Protein AF-A0A495ZHX5-F1 (afdb_monomer_lite)

Structure (mmCIF, N/CA/C/O backbone):
data_AF-A0A495ZHX5-F1
#
_entry.id   AF-A0A495ZHX5-F1
#
loop_
_atom_site.group_PDB
_atom_site.id
_atom_site.type_symbol
_atom_site.label_atom_id
_atom_site.label_alt_id
_atom_site.label_comp_id
_atom_site.label_asym_id
_atom_site.label_entity_id
_atom_site.label_seq_id
_atom_site.pdbx_PDB_ins_code
_atom_site.Cartn_x
_atom_site.Cartn_y
_atom_site.Cartn_z
_atom_site.occupancy
_atom_site.B_iso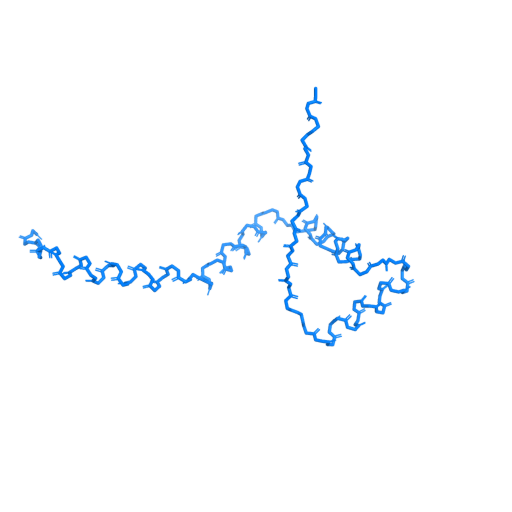_or_equiv
_atom_site.auth_seq_id
_atom_site.auth_comp_id
_atom_site.auth_asym_id
_atom_site.auth_atom_id
_atom_site.pdbx_PDB_model_num
ATOM 1 N N . MET A 1 1 ? 13.501 27.239 8.146 1.00 38.53 1 MET A N 1
ATOM 2 C CA . MET A 1 1 ? 12.611 26.298 7.437 1.00 38.53 1 MET A CA 1
ATOM 3 C C . MET A 1 1 ? 13.088 24.908 7.792 1.00 38.53 1 MET A C 1
ATOM 5 O O . MET A 1 1 ? 14.028 24.416 7.175 1.00 38.53 1 MET A O 1
ATOM 9 N N . ASP A 1 2 ? 12.539 24.347 8.865 1.00 44.88 2 ASP A N 1
ATOM 10 C CA . ASP A 1 2 ? 12.897 23.012 9.330 1.00 44.88 2 ASP A CA 1
ATOM 11 C C . ASP A 1 2 ? 12.531 21.983 8.263 1.00 44.88 2 ASP A C 1
ATOM 13 O O . ASP A 1 2 ? 11.370 21.842 7.877 1.00 44.88 2 ASP A O 1
ATOM 17 N N . LYS A 1 3 ? 13.545 21.291 7.739 1.00 52.00 3 LYS A N 1
ATOM 18 C CA . LYS A 1 3 ? 13.346 20.127 6.880 1.00 52.00 3 LYS A CA 1
ATOM 19 C C . LYS A 1 3 ? 12.794 19.016 7.765 1.00 52.00 3 LYS A C 1
ATOM 21 O O . LYS A 1 3 ? 13.552 18.321 8.434 1.00 52.00 3 LYS A O 1
ATOM 26 N N . GLN A 1 4 ? 11.474 18.888 7.800 1.00 56.16 4 GLN A N 1
ATOM 27 C CA . GLN A 1 4 ? 10.803 17.783 8.467 1.00 56.16 4 GLN A CA 1
ATOM 28 C C . GLN A 1 4 ? 11.276 16.482 7.802 1.00 56.16 4 GLN A C 1
ATOM 30 O O . GLN A 1 4 ? 11.055 16.266 6.610 1.00 56.16 4 GLN A O 1
ATOM 35 N N . ALA A 1 5 ? 12.026 15.662 8.540 1.00 58.72 5 ALA A N 1
ATOM 36 C CA . ALA A 1 5 ? 12.546 14.403 8.028 1.00 58.72 5 ALA A CA 1
ATOM 37 C C . ALA A 1 5 ? 11.370 13.475 7.697 1.00 58.72 5 ALA A C 1
ATOM 39 O O . ALA A 1 5 ? 10.592 13.111 8.580 1.00 58.72 5 ALA A O 1
ATOM 40 N N . ILE A 1 6 ? 11.227 13.108 6.423 1.00 66.62 6 ILE A N 1
ATOM 41 C CA . ILE A 1 6 ? 10.194 12.173 5.975 1.00 66.62 6 ILE A CA 1
ATOM 42 C C . ILE A 1 6 ? 10.543 10.802 6.558 1.00 66.62 6 ILE A C 1
ATOM 44 O O . ILE A 1 6 ? 11.535 10.181 6.175 1.00 66.62 6 ILE A O 1
ATOM 48 N N . LYS A 1 7 ? 9.747 10.341 7.523 1.00 80.38 7 LYS A N 1
ATOM 49 C CA . LYS A 1 7 ? 9.908 9.019 8.128 1.00 80.38 7 LYS A CA 1
ATOM 50 C C . LYS A 1 7 ? 9.461 7.965 7.113 1.00 80.38 7 LYS A C 1
ATOM 52 O O . LYS A 1 7 ? 8.289 7.929 6.749 1.00 80.38 7 LYS A O 1
ATOM 57 N N . LYS A 1 8 ? 10.381 7.107 6.660 1.00 77.06 8 LYS A N 1
ATOM 58 C CA . LYS A 1 8 ? 10.031 5.932 5.848 1.00 77.06 8 LYS A CA 1
ATOM 59 C C . LYS A 1 8 ? 9.243 4.961 6.732 1.00 77.06 8 LYS A C 1
ATOM 61 O O . LYS A 1 8 ? 9.731 4.563 7.788 1.00 77.06 8 LYS A O 1
ATOM 66 N N . ILE A 1 9 ? 8.029 4.617 6.316 1.00 80.06 9 ILE A N 1
ATOM 67 C CA . ILE A 1 9 ? 7.202 3.594 6.961 1.00 80.06 9 ILE A CA 1
ATOM 68 C C . ILE A 1 9 ? 7.246 2.365 6.059 1.00 80.06 9 ILE A C 1
ATOM 70 O O . ILE A 1 9 ? 6.909 2.455 4.881 1.00 80.06 9 ILE A O 1
ATOM 74 N N . GLU A 1 10 ? 7.690 1.237 6.604 1.00 79.06 10 GLU A N 1
ATOM 75 C CA . GLU A 1 10 ? 7.633 -0.049 5.912 1.00 79.06 10 GLU A CA 1
ATOM 76 C C . GLU A 1 10 ? 6.328 -0.749 6.273 1.00 79.06 10 GLU A C 1
ATOM 78 O O . GLU A 1 10 ? 5.995 -0.909 7.447 1.00 79.06 10 GLU A O 1
ATOM 83 N N . VAL A 1 11 ? 5.572 -1.131 5.247 1.00 80.44 11 VAL A N 1
ATOM 84 C CA . VAL A 1 11 ? 4.284 -1.807 5.390 1.00 80.44 11 VAL A CA 1
ATOM 85 C C . VAL A 1 11 ? 4.368 -3.118 4.626 1.00 80.44 11 VAL A C 1
ATOM 87 O O . VAL A 1 11 ? 4.710 -3.131 3.445 1.00 80.44 11 VAL A O 1
ATOM 90 N N . SER A 1 12 ? 4.052 -4.222 5.298 1.00 82.31 12 SER A N 1
ATOM 91 C CA . SER A 1 12 ? 3.920 -5.527 4.654 1.00 82.31 12 SER A CA 1
ATOM 92 C C . SER A 1 12 ? 2.463 -5.741 4.262 1.00 82.31 12 SER A C 1
ATOM 94 O O . SER A 1 12 ? 1.574 -5.666 5.111 1.00 82.31 12 SER A O 1
ATOM 96 N N . VAL A 1 13 ? 2.209 -5.983 2.976 1.00 82.56 13 VAL A N 1
ATOM 97 C CA . VAL A 1 13 ? 0.859 -6.176 2.434 1.00 82.56 13 VAL A CA 1
ATOM 98 C C . VAL A 1 13 ? 0.787 -7.539 1.764 1.00 82.56 13 VAL A C 1
ATOM 100 O O . VAL A 1 13 ? 1.585 -7.856 0.883 1.00 82.56 13 VAL A O 1
ATOM 103 N N . SER A 1 14 ? -0.193 -8.345 2.167 1.00 85.75 14 SER A N 1
ATOM 104 C CA . SER A 1 14 ? -0.473 -9.617 1.503 1.00 85.75 14 SER A CA 1
ATOM 105 C C . SER A 1 14 ? -1.294 -9.363 0.244 1.00 85.75 14 SER A C 1
ATOM 107 O O . SER A 1 14 ? -2.418 -8.871 0.315 1.00 85.75 14 SER A O 1
ATOM 109 N N . LEU A 1 15 ? -0.729 -9.703 -0.911 1.00 86.94 15 LEU A N 1
ATOM 110 C CA . LEU A 1 15 ? -1.383 -9.590 -2.211 1.00 86.94 15 LEU A CA 1
ATOM 111 C C . LEU A 1 15 ? -1.532 -10.971 -2.843 1.00 86.94 15 LEU A C 1
ATOM 113 O O . LEU A 1 15 ? -0.745 -11.884 -2.589 1.00 86.94 15 LEU A O 1
ATOM 117 N N . ASN A 1 16 ? -2.540 -11.117 -3.701 1.00 92.00 16 ASN A N 1
ATOM 118 C CA . ASN A 1 16 ? -2.699 -12.330 -4.488 1.00 92.00 16 ASN A CA 1
ATOM 119 C C . ASN A 1 16 ? -1.471 -12.535 -5.398 1.00 92.00 16 ASN A C 1
ATOM 121 O O . ASN A 1 16 ? -0.985 -11.595 -6.029 1.00 92.00 16 ASN A O 1
ATOM 125 N N . SER A 1 17 ? -0.985 -13.773 -5.494 1.00 90.25 17 SER A N 1
ATOM 126 C CA . SER A 1 17 ? 0.187 -14.126 -6.301 1.00 90.25 17 SER A CA 1
ATOM 127 C C . SER A 1 17 ? 0.011 -13.844 -7.797 1.00 90.25 17 SER A C 1
ATOM 129 O O . SER A 1 17 ? 0.989 -13.508 -8.463 1.00 90.25 17 SER A O 1
ATOM 131 N N . SER A 1 18 ? -1.209 -13.936 -8.337 1.00 92.31 18 SER A N 1
ATOM 132 C CA . SER A 1 18 ? -1.485 -13.570 -9.731 1.00 92.31 18 SER A CA 1
ATOM 133 C C . SER A 1 18 ? -1.345 -12.064 -9.953 1.00 92.31 18 SER A C 1
ATOM 135 O O . SER A 1 18 ? -0.749 -11.645 -10.940 1.00 92.31 18 SER A O 1
ATOM 137 N N . LEU A 1 19 ? -1.813 -11.255 -9.001 1.00 91.44 19 LEU A N 1
ATOM 138 C CA . LEU A 1 19 ? -1.695 -9.801 -9.045 1.00 91.44 19 LEU A CA 1
ATOM 139 C C . LEU A 1 19 ? -0.232 -9.353 -8.935 1.00 91.44 19 LEU A C 1
ATOM 141 O O . LEU A 1 19 ? 0.188 -8.468 -9.672 1.00 91.44 19 LEU A O 1
ATOM 145 N N . LEU A 1 20 ? 0.560 -9.999 -8.073 1.00 90.81 20 LEU A N 1
ATOM 146 C CA . LEU A 1 20 ? 1.995 -9.718 -7.956 1.00 90.81 20 LEU A CA 1
ATOM 147 C C . LEU A 1 20 ? 2.741 -9.944 -9.276 1.00 90.81 20 LEU A C 1
ATOM 149 O O . LEU A 1 20 ? 3.567 -9.117 -9.646 1.00 90.81 20 LEU A O 1
ATOM 153 N N . LYS A 1 21 ? 2.412 -11.012 -10.015 1.00 93.38 21 LYS A N 1
ATOM 154 C CA . LYS A 1 21 ? 3.010 -11.272 -11.335 1.00 93.38 21 LYS A CA 1
ATOM 155 C C . LYS A 1 21 ? 2.701 -10.165 -12.338 1.00 93.38 21 LYS A C 1
ATOM 157 O O . LYS A 1 21 ? 3.607 -9.687 -13.006 1.00 93.38 21 LYS A O 1
ATOM 162 N N . VAL A 1 22 ? 1.445 -9.723 -12.398 1.00 94.12 22 VAL A N 1
ATOM 163 C CA . VAL A 1 22 ? 1.040 -8.622 -13.287 1.00 94.12 22 VAL A CA 1
ATOM 164 C C . VAL A 1 22 ? 1.774 -7.329 -12.921 1.00 94.12 22 VAL A C 1
ATOM 166 O O . VAL A 1 22 ? 2.256 -6.621 -13.800 1.00 94.12 22 VAL A O 1
ATOM 169 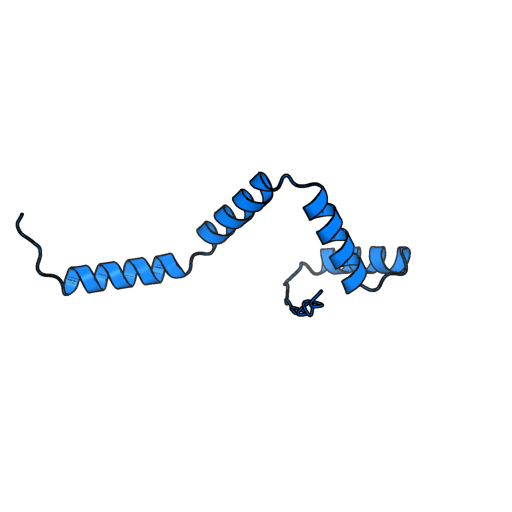N N . ILE A 1 23 ? 1.911 -7.037 -11.625 1.00 92.75 23 ILE A N 1
ATOM 170 C CA . ILE A 1 23 ? 2.666 -5.874 -11.140 1.00 92.75 23 ILE A CA 1
ATOM 171 C C . ILE A 1 23 ? 4.135 -5.960 -11.571 1.00 92.75 23 ILE A C 1
ATOM 173 O O . ILE A 1 23 ? 4.678 -4.969 -12.052 1.00 92.75 23 ILE A O 1
ATOM 177 N N . ASP A 1 24 ? 4.767 -7.126 -11.438 1.00 92.69 24 ASP A N 1
ATOM 178 C CA . ASP A 1 24 ? 6.162 -7.333 -11.840 1.00 92.69 24 ASP A CA 1
ATOM 179 C C . ASP A 1 24 ? 6.377 -7.164 -13.341 1.00 92.69 24 ASP A C 1
ATOM 181 O O . ASP A 1 24 ? 7.355 -6.545 -13.765 1.00 92.69 24 ASP A O 1
ATOM 185 N N . GLU A 1 25 ? 5.459 -7.690 -14.148 1.00 94.19 25 GLU A N 1
ATOM 186 C CA . GLU A 1 25 ? 5.489 -7.548 -15.601 1.00 94.19 25 GLU A CA 1
ATOM 187 C C . GLU A 1 25 ? 5.375 -6.073 -16.003 1.00 94.19 25 GLU A C 1
ATOM 189 O O . GLU A 1 25 ? 6.203 -5.581 -16.772 1.00 94.19 25 GLU A O 1
ATOM 194 N N . CYS A 1 26 ? 4.418 -5.341 -15.427 1.00 92.88 26 CYS A N 1
ATOM 195 C CA . CYS A 1 26 ? 4.238 -3.909 -15.667 1.00 92.88 26 CYS A CA 1
ATOM 196 C C . CYS A 1 26 ? 5.446 -3.080 -15.208 1.00 92.88 26 CYS A C 1
ATOM 198 O O . CYS A 1 26 ? 5.912 -2.210 -15.945 1.00 92.88 26 CYS A O 1
ATOM 200 N N . ALA A 1 27 ? 5.979 -3.355 -14.015 1.00 92.62 27 ALA A N 1
ATOM 201 C CA . ALA A 1 27 ? 7.147 -2.655 -13.487 1.00 92.62 27 ALA A CA 1
ATOM 202 C C . ALA A 1 27 ? 8.368 -2.869 -14.396 1.00 92.62 27 ALA A C 1
ATOM 204 O O . ALA A 1 27 ? 9.065 -1.914 -14.739 1.00 92.62 27 ALA A O 1
ATOM 205 N N . THR A 1 28 ? 8.562 -4.104 -14.872 1.00 92.69 28 THR A N 1
ATOM 206 C CA . THR A 1 28 ? 9.638 -4.458 -15.806 1.00 92.69 28 THR A CA 1
ATOM 207 C C . THR A 1 28 ? 9.485 -3.739 -17.145 1.00 92.69 28 THR A C 1
ATOM 209 O O . THR A 1 28 ? 10.459 -3.180 -17.647 1.00 92.69 28 THR A O 1
ATOM 212 N N . GLN A 1 29 ? 8.275 -3.713 -17.715 1.00 93.06 29 GLN A N 1
ATOM 213 C CA . GLN A 1 29 ? 7.993 -3.030 -18.985 1.00 93.06 29 GLN A CA 1
ATOM 214 C C . GLN A 1 29 ? 8.246 -1.521 -18.915 1.00 93.06 29 GLN A C 1
ATOM 216 O O . GLN A 1 29 ? 8.656 -0.918 -19.904 1.00 93.06 29 GLN A O 1
ATOM 221 N N . LEU A 1 30 ? 8.011 -0.918 -17.751 1.00 90.12 30 LEU A N 1
ATOM 222 C CA . LEU A 1 30 ? 8.178 0.515 -17.518 1.00 90.12 30 LEU A CA 1
ATOM 223 C C . LEU A 1 30 ? 9.532 0.874 -16.888 1.00 90.12 30 LEU A C 1
ATOM 225 O O . LEU A 1 30 ? 9.760 2.038 -16.573 1.00 90.12 30 LEU A O 1
ATOM 229 N N . HIS A 1 31 ? 10.434 -0.101 -16.728 1.00 91.06 31 HIS A N 1
ATOM 230 C CA . HIS A 1 31 ? 11.761 0.069 -16.128 1.00 91.06 31 HIS A CA 1
ATOM 231 C C . HIS A 1 31 ? 11.757 0.665 -14.709 1.00 91.06 31 HIS A C 1
ATOM 233 O O . HIS A 1 31 ? 12.708 1.341 -14.315 1.00 91.06 31 HIS A O 1
ATOM 239 N N . TYR A 1 32 ? 10.718 0.378 -13.926 1.00 90.94 32 TYR A N 1
ATOM 240 C CA . TYR A 1 32 ? 10.647 0.729 -12.509 1.00 90.94 32 TYR A CA 1
ATOM 241 C C . TYR A 1 32 ? 10.977 -0.473 -11.633 1.00 90.94 32 TYR A C 1
ATOM 243 O O . TYR A 1 32 ? 10.725 -1.624 -12.002 1.00 90.94 32 TYR A O 1
ATOM 251 N N . ASN A 1 33 ? 11.493 -0.217 -10.428 1.00 90.38 33 ASN A N 1
ATOM 252 C CA . ASN A 1 33 ? 11.458 -1.251 -9.402 1.00 90.38 33 ASN A CA 1
ATOM 253 C C . ASN A 1 33 ? 10.014 -1.414 -8.877 1.00 90.38 33 ASN A C 1
ATOM 255 O O . ASN A 1 33 ? 9.167 -0.528 -9.019 1.00 90.38 33 ASN A O 1
ATOM 259 N N . ARG A 1 34 ? 9.710 -2.573 -8.282 1.00 89.62 34 ARG A N 1
ATOM 260 C CA . ARG A 1 34 ? 8.350 -2.887 -7.814 1.00 89.62 34 ARG A CA 1
ATOM 261 C C . ARG A 1 34 ? 7.826 -1.849 -6.813 1.00 89.62 34 ARG A C 1
ATOM 263 O O . ARG A 1 34 ? 6.659 -1.475 -6.885 1.00 89.62 34 ARG A O 1
ATOM 270 N N . GLU A 1 35 ? 8.670 -1.397 -5.887 1.00 88.12 35 GLU A N 1
ATOM 271 C CA . GLU A 1 35 ? 8.290 -0.436 -4.843 1.00 88.12 35 GLU A CA 1
ATOM 272 C C . GLU A 1 35 ? 7.918 0.927 -5.436 1.00 88.12 35 GLU A C 1
ATOM 274 O O . GLU A 1 35 ? 6.884 1.486 -5.085 1.00 88.12 35 GLU A O 1
ATOM 279 N N . GLU A 1 36 ? 8.719 1.432 -6.371 1.00 89.31 36 GLU A N 1
ATOM 280 C CA . GLU A 1 36 ? 8.492 2.679 -7.103 1.00 89.31 36 GLU A CA 1
ATOM 281 C C . GLU A 1 36 ? 7.212 2.610 -7.925 1.00 89.31 36 GLU A C 1
ATOM 283 O O . GLU A 1 36 ? 6.408 3.542 -7.894 1.00 89.31 36 GLU A O 1
ATOM 288 N N . PHE A 1 37 ? 6.995 1.493 -8.620 1.00 92.25 37 PHE A N 1
ATOM 289 C CA . PHE A 1 37 ? 5.792 1.293 -9.414 1.00 92.25 37 PHE A CA 1
ATOM 290 C C . PHE A 1 37 ? 4.532 1.281 -8.536 1.00 92.25 37 PHE A C 1
ATOM 292 O O . PHE A 1 37 ? 3.561 1.979 -8.831 1.00 92.25 37 PHE A O 1
ATOM 299 N N . ILE A 1 38 ? 4.559 0.551 -7.415 1.00 90.75 38 ILE A N 1
ATOM 300 C CA . ILE A 1 38 ? 3.448 0.525 -6.454 1.00 90.75 38 ILE A CA 1
ATOM 301 C C . ILE A 1 38 ? 3.233 1.910 -5.835 1.00 90.75 38 ILE A C 1
ATOM 303 O O . ILE A 1 38 ? 2.097 2.370 -5.755 1.00 90.75 38 ILE A O 1
ATOM 307 N N . ALA A 1 39 ? 4.300 2.598 -5.422 1.00 89.31 39 ALA A N 1
ATOM 308 C CA . ALA A 1 39 ? 4.201 3.930 -4.837 1.00 89.31 39 ALA A CA 1
ATOM 309 C C . ALA A 1 39 ? 3.568 4.930 -5.815 1.00 89.31 39 ALA A C 1
ATOM 311 O O . ALA A 1 39 ? 2.679 5.686 -5.425 1.00 89.31 39 ALA A O 1
ATOM 312 N N . MET A 1 40 ? 3.970 4.891 -7.087 1.00 90.62 40 MET A N 1
ATOM 313 C CA . MET A 1 40 ? 3.403 5.731 -8.140 1.00 90.62 40 MET A CA 1
ATOM 314 C C . MET A 1 40 ? 1.922 5.428 -8.373 1.00 90.62 40 MET A C 1
ATOM 316 O O . MET A 1 40 ? 1.107 6.350 -8.407 1.00 90.62 40 MET A O 1
ATOM 320 N N . ALA A 1 41 ? 1.557 4.148 -8.473 1.00 90.44 41 ALA A N 1
ATOM 321 C CA . ALA A 1 41 ? 0.167 3.735 -8.637 1.00 90.44 41 ALA A CA 1
ATOM 322 C C . ALA A 1 41 ? -0.703 4.194 -7.455 1.00 90.44 41 ALA A C 1
ATOM 324 O O . ALA A 1 41 ? -1.786 4.743 -7.657 1.00 90.44 41 ALA A O 1
ATOM 325 N N . CYS A 1 42 ? -0.206 4.050 -6.222 1.00 89.06 42 CYS A N 1
ATOM 326 C CA . CYS A 1 42 ? -0.880 4.540 -5.020 1.00 89.06 42 CYS A CA 1
ATOM 327 C C . CYS A 1 42 ? -1.048 6.064 -5.037 1.00 89.06 42 CYS A C 1
ATOM 329 O O . CYS A 1 42 ? -2.129 6.560 -4.736 1.00 89.06 42 CYS A O 1
ATOM 331 N N . GLN A 1 43 ? -0.011 6.819 -5.408 1.00 88.50 43 GLN A N 1
ATOM 332 C CA . GLN A 1 43 ? -0.088 8.280 -5.505 1.00 88.50 43 GLN A CA 1
ATOM 333 C C . GLN A 1 43 ? -1.103 8.729 -6.555 1.00 88.50 43 GLN A C 1
ATOM 335 O O . GLN A 1 43 ? -1.892 9.637 -6.300 1.00 88.50 43 GLN A O 1
ATOM 340 N N . GLN A 1 44 ? -1.110 8.077 -7.718 1.00 90.62 44 GLN A N 1
ATOM 341 C CA . GLN A 1 44 ? -2.061 8.372 -8.780 1.00 90.62 44 GLN A CA 1
ATOM 342 C C . GLN A 1 44 ? -3.497 8.066 -8.343 1.00 90.62 44 GLN A C 1
ATOM 344 O O . GLN A 1 44 ? -4.391 8.868 -8.597 1.00 90.62 44 GLN A O 1
ATOM 349 N N . PHE A 1 45 ? -3.712 6.946 -7.653 1.00 88.12 45 PHE A N 1
ATOM 350 C CA . PHE A 1 45 ? -5.013 6.584 -7.100 1.00 88.12 45 PHE A CA 1
ATOM 351 C C . PHE A 1 45 ? -5.497 7.602 -6.058 1.00 88.12 45 PHE A C 1
ATOM 353 O O . PHE A 1 45 ? -6.613 8.104 -6.162 1.00 88.12 45 PHE A O 1
ATOM 360 N N . ILE A 1 46 ? -4.638 7.974 -5.102 1.00 84.94 46 ILE A N 1
ATOM 361 C CA . ILE A 1 46 ? -4.954 8.976 -4.071 1.00 84.94 46 ILE A CA 1
ATOM 362 C C . ILE A 1 46 ? -5.268 10.335 -4.706 1.00 84.94 46 ILE A C 1
ATOM 364 O O . 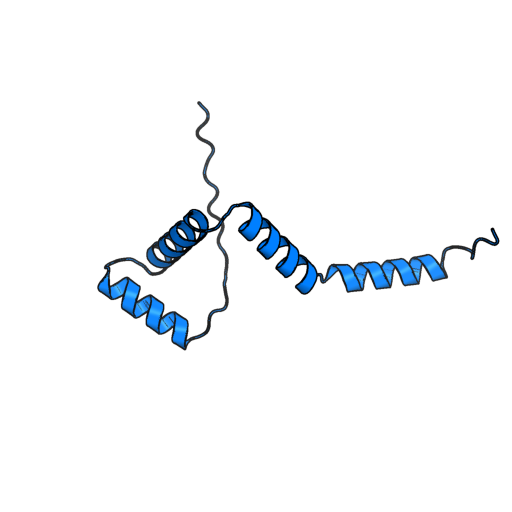ILE A 1 46 ? -6.204 10.999 -4.281 1.00 84.94 46 ILE A O 1
ATOM 368 N N . GLY A 1 47 ? -4.515 10.747 -5.730 1.00 86.25 47 GLY A N 1
ATOM 369 C CA . GLY A 1 47 ? -4.739 12.020 -6.417 1.00 86.25 47 GLY A CA 1
ATOM 370 C C . GLY A 1 47 ? -6.032 12.080 -7.239 1.00 86.25 47 GLY A C 1
ATOM 371 O O . GLY A 1 47 ? -6.488 13.174 -7.559 1.00 86.25 47 GLY A O 1
ATOM 372 N N . GLN A 1 48 ? -6.613 10.931 -7.595 1.00 87.75 48 GLN A N 1
ATOM 373 C CA . GLN A 1 48 ? -7.876 10.848 -8.338 1.00 87.75 48 GLN A CA 1
ATOM 374 C C . GLN A 1 48 ? -9.100 10.740 -7.429 1.00 87.75 48 GLN A C 1
ATOM 376 O O . GLN A 1 48 ? -10.195 11.122 -7.838 1.00 87.75 48 GLN A O 1
ATOM 381 N N . ILE A 1 49 ? -8.924 10.218 -6.217 1.00 84.25 49 ILE A N 1
ATOM 382 C CA . ILE A 1 49 ? -10.009 10.057 -5.256 1.00 84.25 49 ILE A CA 1
ATOM 383 C C . ILE A 1 49 ? -10.327 11.381 -4.566 1.00 84.25 49 ILE A C 1
ATOM 385 O O . ILE A 1 49 ? -9.440 12.141 -4.173 1.00 84.25 49 ILE A O 1
ATOM 389 N N . ASN A 1 50 ? -11.620 11.641 -4.371 1.00 83.62 50 ASN A N 1
ATOM 390 C CA . ASN A 1 50 ? -12.056 12.747 -3.536 1.00 83.62 50 ASN A CA 1
ATOM 391 C C . ASN A 1 50 ? -11.607 12.489 -2.081 1.00 83.62 50 ASN A C 1
ATOM 393 O O . ASN A 1 50 ? -11.875 11.405 -1.558 1.00 83.62 50 ASN A O 1
ATOM 397 N N . PRO A 1 51 ? -10.982 13.459 -1.387 1.00 79.69 51 PRO A N 1
ATOM 398 C CA . PRO A 1 51 ? -10.596 13.315 0.018 1.00 79.69 51 PRO A CA 1
ATOM 399 C C . PRO A 1 51 ? -11.706 12.760 0.919 1.00 79.69 51 PRO A C 1
ATOM 401 O O . PRO A 1 51 ? -11.432 11.961 1.809 1.00 79.69 51 PRO A O 1
ATOM 404 N N . GLN A 1 52 ? -12.962 13.127 0.650 1.00 80.38 52 GLN A N 1
ATOM 405 C CA . GLN A 1 52 ? -14.106 12.651 1.421 1.00 80.38 52 GLN A CA 1
ATOM 406 C C . GLN A 1 52 ? -14.441 11.175 1.153 1.00 80.38 52 GLN A C 1
ATOM 408 O O . GLN A 1 52 ? -14.847 10.455 2.059 1.00 80.38 52 GLN A O 1
ATOM 413 N N . GLU A 1 53 ? -14.228 10.692 -0.070 1.00 84.06 53 GLU A N 1
ATOM 414 C CA . GLU A 1 53 ? -14.371 9.267 -0.395 1.00 84.06 53 GLU A CA 1
ATOM 415 C C . GLU A 1 53 ? -13.239 8.441 0.225 1.00 84.06 53 GLU A C 1
ATOM 417 O O . GLU A 1 53 ? -13.484 7.340 0.717 1.00 84.06 53 GLU A O 1
ATOM 422 N N . LEU A 1 54 ? -12.017 8.987 0.267 1.00 82.44 54 LEU A N 1
ATOM 423 C CA . LEU A 1 54 ? -10.888 8.353 0.948 1.00 82.44 54 LEU A CA 1
ATOM 424 C C . LEU A 1 54 ? -11.158 8.191 2.448 1.00 82.44 54 LEU A C 1
ATOM 426 O O . LEU A 1 54 ? -10.892 7.129 3.012 1.00 82.44 54 LEU A O 1
ATOM 430 N N . GLU A 1 55 ? -11.694 9.236 3.080 1.00 84.19 55 GLU A N 1
ATOM 431 C CA . GLU A 1 55 ? -12.064 9.222 4.495 1.00 84.19 55 GLU A CA 1
ATOM 432 C C . GLU A 1 55 ? -13.175 8.203 4.770 1.00 84.19 55 GLU A C 1
ATOM 434 O O . GLU A 1 55 ? -13.045 7.385 5.681 1.00 84.19 55 GLU A O 1
ATOM 439 N N . ASN A 1 56 ? -14.206 8.155 3.923 1.00 86.31 56 ASN A N 1
ATOM 440 C CA . ASN A 1 56 ? -15.271 7.159 4.040 1.00 86.31 56 ASN A CA 1
ATOM 441 C C . ASN A 1 56 ? -14.731 5.725 3.924 1.00 86.31 56 ASN A C 1
ATOM 443 O O . ASN A 1 56 ? -15.022 4.892 4.779 1.00 86.31 56 ASN A O 1
ATOM 447 N N . MET A 1 57 ? -13.884 5.444 2.927 1.00 83.75 57 MET A N 1
ATOM 448 C CA . MET A 1 57 ? -13.254 4.128 2.763 1.00 83.75 57 MET A CA 1
ATOM 449 C C . MET A 1 57 ? -12.408 3.721 3.975 1.00 83.75 57 MET A C 1
ATOM 451 O O . MET A 1 57 ? -12.350 2.540 4.331 1.00 83.75 57 MET A O 1
ATOM 455 N N . TYR A 1 58 ? -11.713 4.681 4.587 1.00 80.06 58 TYR A N 1
ATOM 456 C CA . TYR A 1 58 ? -10.921 4.434 5.785 1.00 80.06 58 TYR A CA 1
ATOM 457 C C . TYR A 1 58 ? -11.818 4.073 6.976 1.00 80.06 58 TYR A C 1
ATOM 459 O O . TYR A 1 58 ? -11.604 3.036 7.608 1.00 80.06 58 TYR A O 1
ATOM 467 N N . CYS A 1 59 ? -12.857 4.872 7.230 1.00 82.25 59 CYS A N 1
ATOM 468 C CA . CYS A 1 59 ? -13.831 4.639 8.296 1.00 82.25 59 CYS A CA 1
ATOM 469 C C . CYS A 1 59 ? -14.559 3.296 8.138 1.00 82.25 59 CYS A C 1
ATOM 471 O O . CYS A 1 59 ? -14.657 2.533 9.097 1.00 82.25 59 CYS A O 1
ATOM 473 N N . GLU A 1 60 ? -15.018 2.965 6.929 1.00 84.00 60 GLU A N 1
ATOM 474 C CA . GLU A 1 60 ? -15.691 1.693 6.641 1.00 84.00 60 GLU A CA 1
ATOM 475 C C . GLU A 1 60 ? -14.785 0.491 6.914 1.00 84.00 60 GLU A C 1
ATOM 477 O O . GLU A 1 60 ? -15.201 -0.478 7.551 1.00 84.00 60 GLU A O 1
ATOM 482 N N . ARG A 1 61 ? -13.523 0.556 6.475 1.00 77.56 61 ARG A N 1
ATOM 483 C CA . ARG A 1 61 ? -12.557 -0.516 6.731 1.00 77.56 61 ARG A CA 1
ATOM 484 C C . ARG A 1 61 ? -12.261 -0.653 8.222 1.00 77.56 61 ARG A C 1
ATOM 486 O O . ARG A 1 61 ? -12.154 -1.777 8.705 1.00 77.56 61 ARG A O 1
ATOM 493 N N . GLN A 1 62 ? -12.146 0.461 8.942 1.00 72.44 62 GLN A N 1
ATOM 494 C CA . GLN A 1 62 ? -11.922 0.445 10.385 1.00 72.44 62 GLN A CA 1
ATOM 495 C C . GLN A 1 62 ? -13.104 -0.199 11.118 1.00 72.44 62 GLN A C 1
ATOM 497 O O . GLN A 1 62 ? -12.887 -1.091 11.930 1.00 72.44 62 GLN A O 1
ATOM 502 N N . MET A 1 63 ? -14.341 0.160 10.763 1.00 74.44 63 MET A N 1
ATOM 503 C CA . MET A 1 63 ? -15.548 -0.468 11.314 1.00 74.44 63 MET A CA 1
ATOM 504 C C . MET A 1 63 ? -15.603 -1.978 11.042 1.00 74.44 63 MET A C 1
ATOM 506 O O . MET A 1 63 ? -16.006 -2.746 11.911 1.00 74.44 63 MET A O 1
ATOM 510 N N . GLN A 1 64 ? -15.181 -2.422 9.855 1.00 70.81 64 GLN A N 1
ATOM 511 C CA . GLN A 1 64 ? -15.145 -3.845 9.497 1.00 70.81 64 GLN A CA 1
ATOM 512 C C . GLN A 1 64 ? -14.027 -4.626 10.206 1.00 70.81 64 GLN A C 1
ATOM 514 O O . GLN A 1 64 ? -14.162 -5.831 10.405 1.00 70.81 64 GLN A O 1
ATOM 519 N N . GLN A 1 65 ? -12.922 -3.964 10.562 1.00 63.66 65 GLN A N 1
ATOM 520 C CA . GLN A 1 65 ? -11.760 -4.573 11.217 1.00 63.66 65 GLN A CA 1
ATOM 521 C C . GLN A 1 65 ? -11.718 -4.365 12.735 1.00 63.66 65 GLN A C 1
ATOM 523 O O . GLN A 1 65 ? -10.731 -4.768 13.346 1.00 63.66 65 GLN A O 1
ATOM 528 N N . SER A 1 66 ? -12.727 -3.745 13.357 1.00 54.91 66 SER A N 1
ATOM 529 C CA . SER A 1 66 ? -12.693 -3.421 14.788 1.00 54.91 66 SER A CA 1
ATOM 530 C C . SER A 1 66 ? -12.580 -4.673 15.672 1.00 54.91 66 SER A C 1
ATOM 532 O O . SER A 1 66 ? -13.572 -5.218 16.148 1.00 54.91 66 SER A O 1
ATOM 534 N N . GLU A 1 67 ? -11.342 -5.059 15.988 1.00 54.97 67 GLU A N 1
ATOM 535 C CA . GLU A 1 67 ? -10.991 -5.918 17.125 1.00 54.97 67 GLU A CA 1
ATOM 536 C C . GLU A 1 67 ? -11.487 -5.299 18.447 1.00 54.97 67 GLU A C 1
ATOM 538 O O . GLU A 1 67 ? -11.836 -6.015 19.384 1.00 54.97 67 GLU A O 1
ATOM 543 N N . GLU A 1 68 ? -11.605 -3.966 18.505 1.00 56.19 68 GLU A N 1
ATOM 544 C CA . GLU A 1 68 ? -12.142 -3.217 19.648 1.00 56.19 68 GLU A CA 1
ATOM 545 C C . GLU A 1 68 ? -13.594 -3.552 19.996 1.00 56.19 68 GLU A C 1
ATOM 547 O O . GLU A 1 68 ? -13.971 -3.373 21.149 1.00 56.19 68 GLU A O 1
ATOM 552 N N . LEU A 1 69 ? -14.403 -4.071 19.066 1.00 57.81 69 LEU A N 1
ATOM 553 C CA . LEU A 1 69 ? -15.795 -4.429 19.363 1.00 57.81 69 LEU A CA 1
ATOM 554 C C . LEU A 1 69 ? -15.860 -5.570 20.386 1.00 57.81 69 LEU A C 1
ATOM 556 O O . LEU A 1 69 ? -16.616 -5.495 21.346 1.00 57.81 69 LEU A O 1
ATOM 560 N N . GLN A 1 70 ? -14.984 -6.568 20.252 1.00 60.16 70 GLN A N 1
ATOM 561 C CA . GLN A 1 70 ? -14.897 -7.683 21.198 1.00 60.16 70 GLN A CA 1
ATOM 562 C C . GLN A 1 70 ? -14.369 -7.235 22.568 1.00 60.16 70 GLN A C 1
ATOM 564 O O . GLN A 1 70 ? -14.883 -7.662 23.603 1.00 60.16 70 GLN A O 1
ATOM 569 N N . TRP A 1 71 ? -13.374 -6.341 22.601 1.00 61.75 71 TRP A N 1
ATOM 570 C CA . TRP A 1 71 ? -12.871 -5.767 23.856 1.00 61.75 71 TRP A CA 1
ATOM 571 C C . TRP A 1 71 ? -13.911 -4.879 24.537 1.00 61.75 71 TRP A C 1
ATOM 573 O O . TRP A 1 71 ? -14.076 -4.966 25.751 1.00 61.75 71 TRP A O 1
ATOM 583 N N . ALA A 1 72 ? -14.637 -4.066 23.772 1.00 65.25 72 ALA A N 1
ATOM 584 C CA . ALA A 1 72 ? -15.701 -3.205 24.269 1.00 65.25 72 ALA A CA 1
ATOM 585 C C . ALA A 1 72 ? -16.886 -4.022 24.802 1.00 65.25 72 ALA A C 1
ATOM 587 O O . ALA A 1 72 ? -17.389 -3.716 25.879 1.00 65.25 72 ALA A O 1
ATOM 588 N N . GLU A 1 73 ? -17.285 -5.095 24.118 1.00 65.06 73 GLU A N 1
ATOM 589 C CA . GLU A 1 73 ? -18.313 -6.031 24.591 1.00 65.06 73 GLU A CA 1
ATOM 590 C C . GLU A 1 73 ? -17.875 -6.757 25.868 1.00 65.06 73 GLU A C 1
ATOM 592 O O . GLU A 1 73 ? -18.646 -6.855 26.825 1.00 65.06 73 GLU A O 1
ATOM 597 N N . THR A 1 74 ? -16.622 -7.216 25.925 1.00 71.00 74 THR A N 1
ATOM 598 C CA . THR A 1 74 ? -16.073 -7.901 27.106 1.00 71.00 74 THR A CA 1
ATOM 599 C C . THR A 1 74 ? -15.969 -6.944 28.296 1.00 71.00 74 THR A C 1
ATOM 601 O O . THR A 1 74 ? -16.360 -7.294 29.408 1.00 71.00 74 THR A O 1
ATOM 604 N N . ALA A 1 75 ? -15.504 -5.713 28.067 1.00 70.00 75 ALA A N 1
ATOM 605 C CA . ALA A 1 75 ? -15.421 -4.671 29.084 1.00 70.00 75 ALA A CA 1
ATOM 606 C C . ALA A 1 75 ? -16.807 -4.216 29.560 1.00 70.00 75 ALA A C 1
ATOM 608 O O . ALA A 1 75 ? -16.994 -4.030 30.757 1.00 70.00 75 ALA A O 1
ATOM 609 N N . ALA A 1 76 ? -17.786 -4.086 28.660 1.00 76.19 76 ALA A N 1
ATOM 610 C CA . ALA A 1 76 ? -19.168 -3.762 29.007 1.00 76.19 76 ALA A CA 1
ATOM 611 C C . ALA A 1 76 ? 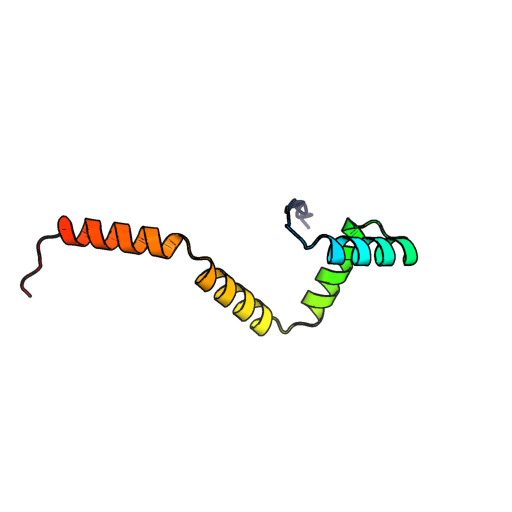-19.840 -4.890 29.802 1.00 76.19 76 ALA A C 1
ATOM 613 O O . ALA A 1 76 ? -20.560 -4.617 30.759 1.00 76.19 76 ALA A O 1
ATOM 614 N N . THR A 1 77 ? -19.566 -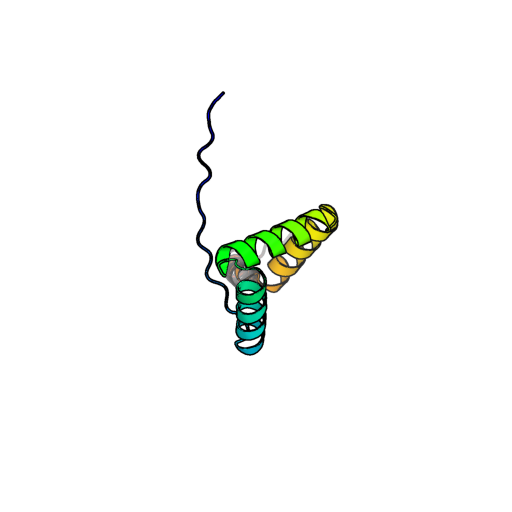6.150 29.452 1.00 77.50 77 THR A N 1
ATOM 615 C CA . THR A 1 77 ? -20.075 -7.323 30.178 1.00 77.50 77 THR A CA 1
ATOM 616 C C . THR A 1 77 ? -19.493 -7.382 31.590 1.00 77.50 77 THR A C 1
ATOM 618 O O . THR A 1 77 ? -20.246 -7.422 32.558 1.00 77.50 77 THR A O 1
ATOM 621 N N . LEU A 1 78 ? -18.166 -7.277 31.727 1.00 74.50 78 LEU A N 1
ATOM 622 C CA . LEU A 1 78 ? -17.488 -7.214 33.029 1.00 74.50 78 LEU A CA 1
ATOM 623 C C . LEU A 1 78 ? -17.939 -6.007 33.861 1.00 74.50 78 LEU A C 1
ATOM 625 O O . LEU A 1 78 ? -18.154 -6.126 35.065 1.00 74.50 78 LEU A O 1
ATOM 629 N N . ALA A 1 79 ? -18.114 -4.844 33.231 1.00 74.50 79 ALA A N 1
ATOM 630 C CA . ALA A 1 79 ? -18.632 -3.660 33.903 1.00 74.50 79 ALA A CA 1
ATOM 631 C C . ALA A 1 79 ? -20.078 -3.870 34.372 1.00 74.50 79 ALA A C 1
ATOM 633 O O . ALA A 1 79 ? -20.397 -3.471 35.483 1.00 74.50 79 ALA A O 1
ATOM 634 N N . GLY A 1 80 ? -20.930 -4.536 33.589 1.00 70.56 80 GLY A N 1
ATOM 635 C CA . GLY A 1 80 ? -22.303 -4.879 33.975 1.00 70.56 80 GLY A CA 1
ATOM 636 C C . GLY A 1 80 ? -22.408 -5.942 35.077 1.00 70.56 80 GLY A C 1
ATOM 637 O O . GLY A 1 80 ? -23.410 -5.980 35.787 1.00 70.56 80 GLY A O 1
ATOM 638 N N . GLU A 1 81 ? -21.389 -6.788 35.244 1.00 71.06 81 GLU A N 1
ATOM 639 C CA . GLU A 1 81 ? -21.297 -7.751 36.351 1.00 71.06 81 GLU A CA 1
ATOM 640 C C . GLU A 1 81 ? -20.797 -7.113 37.657 1.00 71.06 81 GLU A C 1
ATOM 642 O O . GLU A 1 81 ? -21.189 -7.545 38.742 1.00 71.06 81 GLU A O 1
ATOM 647 N N . ILE A 1 82 ? -19.932 -6.097 37.564 1.00 70.12 82 ILE A N 1
ATOM 648 C CA . ILE A 1 82 ? -19.311 -5.430 38.722 1.00 70.12 82 ILE A CA 1
ATOM 649 C C . ILE A 1 82 ? -20.122 -4.215 39.185 1.00 70.12 82 ILE A C 1
ATOM 651 O O . ILE A 1 82 ? -20.166 -3.924 40.384 1.00 70.12 82 ILE A O 1
ATOM 655 N N . LEU A 1 83 ? -20.747 -3.483 38.261 1.00 67.38 83 LEU A N 1
ATOM 656 C CA . LEU A 1 83 ? -21.569 -2.332 38.605 1.00 67.38 83 LEU A CA 1
ATOM 657 C C . LEU A 1 83 ? -22.886 -2.823 39.217 1.00 67.38 83 LEU A C 1
ATOM 659 O O . LEU A 1 83 ? -23.563 -3.670 38.628 1.00 67.38 83 LEU A O 1
ATOM 663 N N . PRO A 1 84 ? -23.283 -2.304 40.392 1.00 64.38 84 PRO A N 1
ATOM 664 C CA . PRO A 1 84 ? -24.607 -2.580 40.919 1.00 64.38 84 PRO A CA 1
ATOM 665 C C . PRO A 1 84 ? -25.633 -2.125 39.879 1.00 64.38 84 PRO A C 1
ATOM 667 O O . PRO A 1 84 ? -25.504 -1.033 39.327 1.00 64.38 84 PRO A O 1
ATOM 670 N N . LYS A 1 85 ? -26.637 -2.966 39.596 1.00 64.44 85 LYS A N 1
ATOM 671 C CA . LYS A 1 85 ? -27.791 -2.558 38.788 1.00 64.44 85 LYS A CA 1
ATOM 672 C C . LYS A 1 85 ? -28.383 -1.323 39.450 1.00 64.44 85 LYS A C 1
ATOM 674 O O . LYS A 1 85 ? -28.966 -1.435 40.525 1.00 64.44 85 LYS A O 1
ATOM 679 N N . GLU A 1 86 ? -28.168 -0.157 38.860 1.00 62.94 86 GLU A N 1
ATOM 680 C CA . GLU A 1 86 ? -28.783 1.048 39.382 1.00 62.94 86 GLU A CA 1
ATOM 681 C C . GLU A 1 86 ? -30.303 0.929 39.194 1.00 62.94 86 GLU A C 1
ATOM 683 O O . GLU A 1 86 ? -30.783 0.656 38.095 1.00 62.94 86 GLU A O 1
ATOM 688 N N . GLU A 1 87 ? -31.047 1.062 40.295 1.00 54.59 87 GLU A N 1
ATOM 689 C CA . GLU A 1 87 ? -32.515 1.016 40.350 1.00 54.59 87 GLU A CA 1
ATOM 690 C C . GLU A 1 87 ? -33.132 2.414 40.173 1.00 54.59 87 GLU A C 1
ATOM 692 O O . GLU A 1 87 ? -34.000 2.816 40.952 1.00 54.59 87 GLU A O 1
ATOM 697 N N . TRP A 1 88 ? -32.662 3.189 39.195 1.00 58.38 88 TRP A N 1
ATOM 698 C CA . TRP A 1 88 ? -33.337 4.435 38.816 1.00 58.38 88 TRP A CA 1
ATOM 699 C C . TRP A 1 88 ? -34.181 4.267 37.555 1.00 58.38 88 TRP A C 1
ATOM 701 O O . TRP A 1 88 ? -33.795 3.481 36.661 1.00 58.38 88 TRP A O 1
#

Foldseek 3Di:
DDPPDDDDDDDDDDDDPVVVVVLVVVCVVVVHDSVVSVVVVVVVVVVPDDPVVVVVVVVVVCVVPPPVVVVVVVVVVVCVVPDDPDPD

Sequence (88 aa):
MDKQAIKKIEVSVSLNSSLLKVIDECATQLHYNREEFIAMACQQFIGQINPQELENMYCERQMQQSEELQWAETAATLAGEILPKEEW

Secondary structure (DSSP, 8-state):
----------------HHHHHHHHHHHHHTT--HHHHHHHHHHHHHHHS-HHHHHH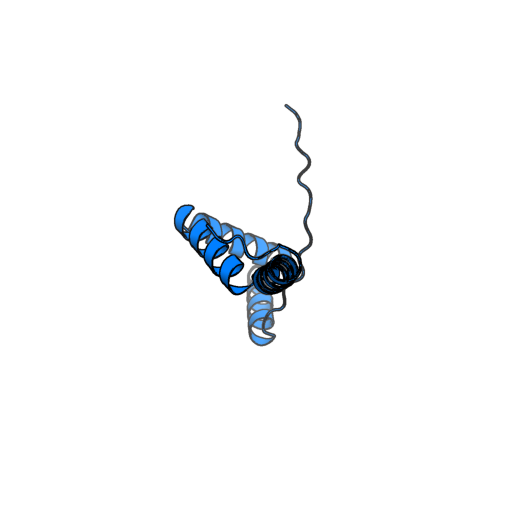HHHHHHHHH-THHHHHHHHHHHHHHHS-----

Radius of gyration: 22.09 Å; chains: 1; bounding box: 47×40×60 Å

pLDDT: mean 78.44, std 13.24, range [38.53, 94.19]